Protein AF-A0A924G242-F1 (afdb_monomer_lite)

Structure (mmCIF, N/CA/C/O backbone):
data_AF-A0A924G242-F1
#
_entry.id   AF-A0A924G242-F1
#
loop_
_atom_site.group_PDB
_atom_site.id
_atom_site.type_symbol
_atom_site.label_atom_id
_atom_site.label_alt_id
_atom_site.label_comp_id
_atom_site.label_asym_id
_atom_site.label_entity_id
_atom_site.label_seq_id
_atom_site.pdbx_PDB_ins_code
_atom_site.Cartn_x
_atom_site.Cartn_y
_atom_site.Cartn_z
_atom_site.occupancy
_atom_site.B_iso_or_equiv
_atom_site.auth_seq_id
_atom_site.auth_comp_id
_atom_site.auth_asym_id
_atom_site.auth_atom_id
_atom_site.pdbx_PDB_model_num
ATOM 1 N N . MET A 1 1 ? 3.367 -0.342 -30.971 1.00 74.81 1 MET A N 1
ATOM 2 C CA . MET A 1 1 ? 3.360 -1.776 -31.344 1.00 74.81 1 MET A CA 1
ATOM 3 C C . MET A 1 1 ? 4.493 -2.008 -32.335 1.00 74.81 1 MET A C 1
ATOM 5 O O . MET A 1 1 ? 4.622 -1.202 -33.246 1.00 74.81 1 MET A O 1
ATOM 9 N N . LYS A 1 2 ? 5.354 -3.013 -32.127 1.00 82.62 2 LYS A N 1
ATOM 10 C CA . LYS A 1 2 ? 6.437 -3.356 -33.070 1.00 82.62 2 LYS A CA 1
ATOM 11 C C . LYS A 1 2 ? 6.036 -4.606 -33.855 1.00 82.62 2 LYS A C 1
ATOM 13 O O . LYS A 1 2 ? 5.572 -5.564 -33.246 1.00 82.62 2 LYS A O 1
ATOM 18 N N . THR A 1 3 ? 6.225 -4.583 -35.172 1.00 89.19 3 THR A N 1
ATOM 19 C CA . THR A 1 3 ? 5.897 -5.698 -36.073 1.00 89.19 3 THR A CA 1
ATOM 20 C C . THR A 1 3 ? 7.187 -6.324 -36.588 1.00 89.19 3 THR A C 1
ATOM 22 O O . THR A 1 3 ? 8.049 -5.612 -37.097 1.00 89.19 3 THR A O 1
ATOM 25 N N . PHE A 1 4 ? 7.313 -7.645 -36.466 1.00 88.50 4 PHE A N 1
ATOM 26 C CA . PHE A 1 4 ? 8.456 -8.413 -36.963 1.00 88.50 4 PHE A CA 1
ATOM 27 C C . PHE A 1 4 ? 7.973 -9.349 -38.074 1.00 88.50 4 PHE A C 1
ATOM 29 O O . PHE A 1 4 ? 7.101 -10.182 -37.835 1.00 88.50 4 PHE A O 1
ATOM 36 N N . LEU A 1 5 ? 8.510 -9.199 -39.287 1.00 91.56 5 LEU A N 1
ATOM 37 C CA . LEU A 1 5 ? 8.152 -10.031 -40.439 1.00 91.56 5 LEU A CA 1
ATOM 38 C C . LEU A 1 5 ? 9.234 -11.084 -40.663 1.00 91.56 5 LEU A C 1
ATOM 40 O O . LEU A 1 5 ? 10.402 -10.738 -40.802 1.00 91.56 5 LEU A O 1
ATOM 44 N N . TYR A 1 6 ? 8.822 -12.352 -40.695 1.00 93.94 6 TYR A N 1
ATOM 45 C CA . TYR A 1 6 ? 9.687 -13.510 -40.948 1.00 93.94 6 TYR A CA 1
ATOM 46 C C . TYR A 1 6 ? 10.987 -13.536 -40.105 1.00 93.94 6 TYR A C 1
ATOM 48 O O . TYR A 1 6 ? 12.071 -13.652 -40.674 1.00 93.94 6 TYR A O 1
ATOM 56 N N . PRO A 1 7 ? 10.923 -13.418 -38.760 1.00 91.00 7 PRO A N 1
ATOM 57 C CA . PRO A 1 7 ? 12.126 -13.443 -37.933 1.00 91.00 7 PRO A CA 1
ATOM 58 C C . PRO A 1 7 ? 12.806 -14.816 -37.971 1.00 91.00 7 PRO A C 1
ATOM 60 O O . PRO A 1 7 ? 12.136 -15.856 -37.916 1.00 91.00 7 PRO A O 1
ATOM 63 N N . ASP A 1 8 ? 14.140 -14.819 -37.991 1.00 95.19 8 ASP A N 1
ATOM 64 C CA . ASP A 1 8 ? 14.934 -16.042 -37.902 1.00 95.19 8 ASP A CA 1
ATOM 65 C C . ASP A 1 8 ? 14.599 -16.811 -36.616 1.00 95.19 8 ASP A C 1
ATOM 67 O O . ASP A 1 8 ? 14.425 -16.232 -35.541 1.00 95.19 8 ASP A O 1
ATOM 71 N N . LYS A 1 9 ? 14.584 -18.150 -36.690 1.00 91.88 9 LYS A N 1
ATOM 72 C CA . LYS A 1 9 ? 14.277 -19.015 -35.531 1.00 91.88 9 LYS A CA 1
ATOM 73 C C . LYS A 1 9 ? 15.186 -18.757 -34.325 1.00 91.88 9 LYS A C 1
ATOM 75 O O . LYS A 1 9 ? 14.766 -18.957 -33.188 1.00 91.88 9 LYS A O 1
ATOM 80 N N . LYS A 1 10 ? 16.419 -18.302 -34.567 1.00 95.31 10 LYS A N 1
ATOM 81 C CA . LYS A 1 10 ? 17.391 -17.946 -33.523 1.00 95.31 10 LYS A CA 1
ATOM 82 C C . LYS A 1 10 ? 16.924 -16.761 -32.659 1.00 95.31 10 LYS A C 1
ATOM 84 O O . LYS A 1 10 ? 17.249 -16.715 -31.477 1.00 95.31 10 LYS A O 1
ATOM 89 N N . ASP A 1 11 ? 16.106 -15.864 -33.217 1.00 92.56 11 ASP A N 1
ATOM 90 C CA . ASP A 1 11 ? 15.672 -14.621 -32.569 1.00 92.56 11 ASP A CA 1
ATOM 91 C C . ASP A 1 11 ? 14.348 -14.780 -31.804 1.00 92.56 11 ASP A C 1
ATOM 93 O O . ASP A 1 11 ? 13.988 -13.933 -30.985 1.00 92.56 11 ASP A O 1
ATOM 97 N N . TRP A 1 12 ? 13.621 -15.886 -32.003 1.00 92.88 12 TRP A N 1
ATOM 98 C CA . TRP A 1 12 ? 12.311 -16.120 -31.377 1.00 92.88 12 TRP A CA 1
ATOM 99 C C . TRP A 1 12 ? 12.376 -16.074 -29.853 1.00 92.88 12 TRP A C 1
ATOM 101 O O . TRP A 1 12 ? 11.507 -15.485 -29.212 1.00 92.88 12 TRP A O 1
ATOM 111 N N . LYS A 1 13 ? 13.434 -16.648 -29.264 1.00 92.94 13 LYS A N 1
ATOM 112 C CA . LYS A 1 13 ? 13.615 -16.645 -27.808 1.00 92.94 13 LYS A CA 1
ATOM 113 C C . LYS A 1 13 ? 13.725 -15.227 -27.255 1.00 92.94 13 LYS A C 1
ATOM 115 O O . LYS A 1 13 ? 13.276 -15.017 -26.138 1.00 92.94 13 LYS A O 1
ATOM 120 N N . LEU A 1 14 ? 14.312 -14.291 -28.006 1.00 90.50 14 LEU A N 1
ATOM 121 C CA . LEU A 1 14 ? 14.451 -12.887 -27.617 1.00 90.50 14 LEU A CA 1
ATOM 122 C C . LEU A 1 14 ? 13.131 -12.121 -27.797 1.00 90.50 14 LEU A C 1
ATOM 124 O O . LEU A 1 14 ? 12.724 -11.385 -26.905 1.00 90.50 14 LEU A O 1
ATOM 128 N N . LEU A 1 15 ? 12.439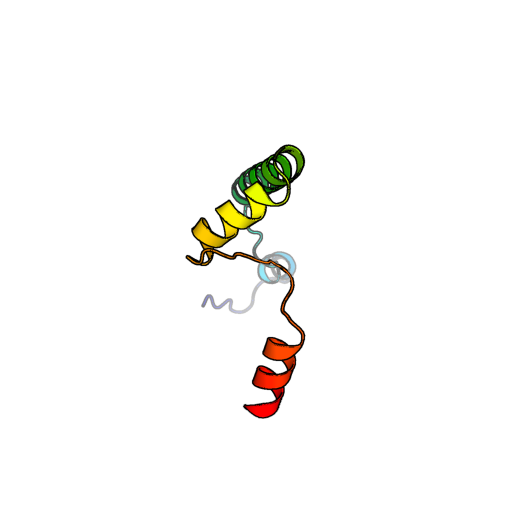 -12.324 -28.922 1.00 90.94 15 LEU A N 1
ATOM 129 C CA . LEU A 1 15 ? 11.174 -11.641 -29.231 1.00 90.94 15 LEU A CA 1
ATOM 130 C C . LEU A 1 15 ? 10.035 -12.014 -28.274 1.00 90.94 15 LEU A C 1
ATOM 132 O O . LEU A 1 15 ? 9.155 -11.199 -28.014 1.00 90.94 15 LEU A O 1
ATOM 136 N N . LEU A 1 16 ? 10.057 -13.244 -27.759 1.00 90.62 16 LEU A N 1
ATOM 137 C CA . LEU A 1 16 ? 9.076 -13.753 -26.801 1.00 90.62 16 LEU A CA 1
ATOM 138 C C . LEU A 1 16 ? 9.417 -13.408 -25.345 1.00 90.62 16 LEU A C 1
ATOM 140 O O . LEU A 1 16 ? 8.659 -13.777 -24.446 1.00 90.62 16 LEU A O 1
ATOM 144 N N . GLN A 1 17 ? 10.546 -12.739 -25.076 1.00 90.50 17 GLN A N 1
ATOM 145 C CA . GLN A 1 17 ? 10.883 -12.370 -23.704 1.00 90.50 17 GLN A CA 1
ATOM 146 C C . GLN A 1 17 ? 9.882 -11.358 -23.173 1.00 90.50 17 GLN A C 1
ATOM 148 O O . GLN A 1 17 ? 9.574 -10.346 -23.805 1.00 90.50 17 GLN A O 1
ATOM 153 N N . ARG A 1 18 ? 9.408 -11.621 -21.957 1.00 89.81 18 ARG A N 1
ATOM 154 C CA . ARG A 1 18 ? 8.657 -10.627 -21.211 1.00 89.81 18 ARG A CA 1
ATOM 155 C C . ARG A 1 18 ? 9.619 -9.497 -20.832 1.00 89.81 18 ARG A C 1
ATOM 157 O O . ARG A 1 18 ? 10.711 -9.800 -20.349 1.00 89.81 18 ARG A O 1
ATOM 164 N N . PRO A 1 19 ? 9.246 -8.224 -21.036 1.00 84.25 19 PRO A N 1
ATOM 165 C CA . PRO A 1 19 ? 10.074 -7.114 -20.593 1.00 84.25 19 PRO A CA 1
ATOM 166 C C . PRO A 1 19 ? 10.329 -7.233 -19.090 1.00 84.25 19 PRO A C 1
ATOM 168 O O . PRO A 1 19 ? 9.409 -7.482 -18.308 1.00 84.25 19 PRO A O 1
ATOM 171 N N . ILE A 1 20 ? 11.596 -7.085 -18.719 1.00 80.62 20 ILE A N 1
ATOM 172 C CA . ILE A 1 20 ? 12.040 -7.069 -17.331 1.00 80.62 20 ILE A CA 1
ATOM 173 C C . ILE A 1 20 ? 12.078 -5.603 -16.910 1.00 80.62 20 ILE A C 1
ATOM 175 O O . ILE A 1 20 ? 12.612 -4.762 -17.633 1.00 80.62 20 ILE A O 1
ATOM 179 N N . PHE A 1 21 ? 11.483 -5.300 -15.764 1.00 77.44 21 PHE A N 1
ATOM 180 C CA . PHE A 1 21 ? 11.551 -3.973 -15.169 1.00 77.44 21 PHE A CA 1
ATOM 181 C C . PHE A 1 21 ? 12.744 -3.911 -14.219 1.00 77.44 21 PHE A C 1
ATOM 183 O O 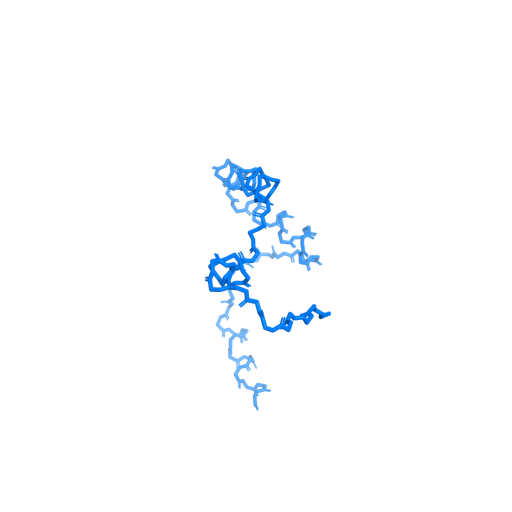. PHE A 1 21 ? 13.027 -4.883 -13.521 1.00 77.44 21 PHE A O 1
ATOM 190 N N . ASP A 1 22 ? 13.433 -2.774 -14.189 1.00 77.00 22 ASP A N 1
ATOM 191 C CA . ASP A 1 22 ? 14.432 -2.507 -13.160 1.00 77.00 22 ASP A CA 1
ATOM 192 C C . ASP A 1 22 ? 13.713 -2.257 -11.826 1.00 77.00 22 ASP A C 1
ATOM 194 O O . ASP A 1 22 ? 12.973 -1.283 -11.670 1.00 77.00 22 ASP A O 1
ATOM 198 N N . THR A 1 23 ? 13.881 -3.183 -10.881 1.00 82.56 23 THR A N 1
ATOM 199 C CA . THR A 1 23 ? 13.191 -3.175 -9.586 1.00 82.56 23 THR A CA 1
ATOM 200 C C . THR A 1 23 ? 14.044 -2.616 -8.451 1.00 82.56 23 THR A C 1
ATOM 202 O O . THR A 1 23 ? 13.581 -2.629 -7.312 1.00 82.56 23 THR A O 1
ATOM 205 N N . VAL A 1 24 ? 15.260 -2.121 -8.714 1.00 84.38 24 VAL A N 1
ATOM 206 C CA . VAL A 1 24 ? 16.178 -1.671 -7.648 1.00 84.38 24 VAL A CA 1
ATOM 207 C C . VAL A 1 24 ? 15.559 -0.531 -6.837 1.00 84.38 24 VAL A C 1
ATOM 209 O O . VAL A 1 24 ? 15.442 -0.623 -5.616 1.00 84.38 24 VAL A O 1
ATOM 212 N N . SER A 1 25 ? 15.048 0.497 -7.519 1.00 82.50 25 SER A N 1
ATOM 213 C CA . SER A 1 25 ? 14.399 1.641 -6.857 1.00 82.50 25 SER A CA 1
ATOM 214 C C . SER A 1 25 ? 13.113 1.264 -6.110 1.00 82.50 25 SER A C 1
ATOM 216 O O . SER A 1 25 ? 12.772 1.872 -5.094 1.00 82.50 25 SER A O 1
ATOM 218 N N . LEU A 1 26 ? 12.390 0.246 -6.589 1.00 87.88 26 LEU A N 1
ATOM 219 C CA . LEU A 1 26 ? 11.212 -0.284 -5.905 1.00 87.88 26 LEU A CA 1
ATOM 220 C C . LEU A 1 26 ? 11.620 -1.000 -4.615 1.00 87.88 26 LEU A C 1
ATOM 222 O O . LEU A 1 26 ? 10.989 -0.813 -3.577 1.00 87.88 26 LEU A O 1
ATOM 226 N N . GLN A 1 27 ? 12.689 -1.789 -4.669 1.00 90.81 27 GLN A N 1
ATOM 227 C CA . GLN A 1 27 ? 13.163 -2.574 -3.538 1.00 90.81 27 GLN A CA 1
ATOM 228 C C . GLN A 1 27 ? 13.663 -1.693 -2.389 1.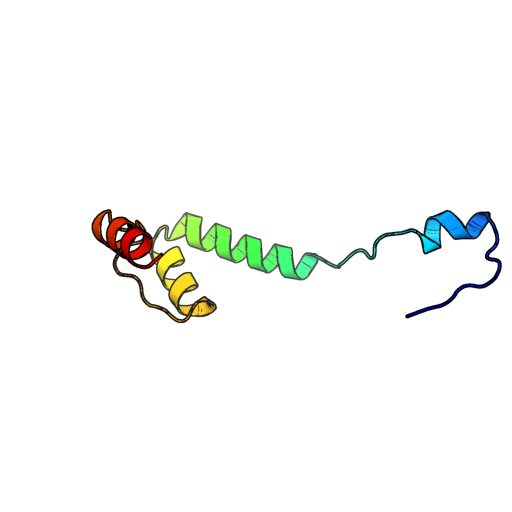00 90.81 27 GLN A C 1
ATOM 230 O O . GLN A 1 27 ? 13.369 -1.988 -1.230 1.00 90.81 27 GLN A O 1
ATOM 235 N N . GLU A 1 28 ? 14.344 -0.587 -2.697 1.00 92.75 28 GLU A N 1
ATOM 236 C CA . GLU A 1 28 ? 14.736 0.413 -1.697 1.00 92.75 28 GLU A CA 1
ATOM 237 C C . GLU A 1 28 ? 13.514 0.991 -0.976 1.00 92.75 28 GLU A C 1
ATOM 239 O O . GLU A 1 28 ? 13.448 0.951 0.253 1.00 92.75 28 GLU A O 1
ATOM 244 N N . LYS A 1 29 ? 12.501 1.439 -1.731 1.00 91.88 29 LYS A N 1
ATOM 245 C CA . LYS A 1 29 ? 11.263 1.997 -1.161 1.00 91.88 29 LYS A CA 1
ATOM 246 C C . LYS A 1 29 ? 10.527 0.992 -0.278 1.00 91.88 29 LYS A C 1
ATOM 248 O O . LYS A 1 29 ? 10.123 1.337 0.829 1.00 91.88 29 LYS A O 1
ATOM 253 N N . VAL A 1 30 ? 10.378 -0.249 -0.741 1.00 94.12 30 VAL A N 1
ATOM 254 C CA . VAL A 1 30 ? 9.721 -1.316 0.030 1.00 94.12 30 VAL A CA 1
ATOM 255 C C . VAL A 1 30 ? 10.488 -1.600 1.322 1.00 94.12 30 VAL A C 1
ATOM 257 O O . VAL A 1 30 ? 9.880 -1.699 2.385 1.00 94.12 30 VAL A O 1
ATOM 260 N N . SER A 1 31 ? 11.819 -1.675 1.257 1.00 95.06 31 SER A N 1
ATOM 261 C CA . SER A 1 31 ? 12.663 -1.889 2.438 1.00 95.06 31 SER A CA 1
ATOM 262 C C . SER A 1 31 ? 12.497 -0.772 3.472 1.00 95.06 31 SER A C 1
ATOM 264 O O . SER A 1 31 ? 12.387 -1.048 4.668 1.00 95.06 31 SER A O 1
ATOM 266 N N . THR A 1 32 ? 12.419 0.488 3.032 1.00 95.44 32 THR A N 1
ATOM 267 C CA . THR A 1 32 ? 12.152 1.624 3.925 1.00 95.44 32 THR A CA 1
ATOM 268 C C . THR A 1 32 ? 10.804 1.488 4.627 1.00 95.44 32 THR A C 1
ATOM 270 O O . THR A 1 32 ? 10.765 1.590 5.850 1.00 95.44 32 THR A O 1
ATOM 273 N N . VAL A 1 33 ? 9.725 1.200 3.889 1.00 96.25 33 VAL A N 1
ATOM 274 C CA . VAL A 1 33 ? 8.377 1.047 4.468 1.00 96.25 33 VAL A CA 1
ATOM 275 C C . VAL A 1 33 ? 8.336 -0.106 5.472 1.00 96.25 33 VAL A C 1
ATOM 277 O O . VAL A 1 33 ? 7.850 0.064 6.586 1.00 96.25 33 VAL A O 1
ATOM 280 N N . LEU A 1 34 ? 8.900 -1.266 5.125 1.00 97.00 34 LEU A N 1
ATOM 281 C CA . LEU A 1 34 ? 8.927 -2.427 6.021 1.00 97.00 34 LEU A CA 1
ATOM 282 C C . LEU A 1 34 ? 9.720 -2.159 7.304 1.00 97.00 34 LEU A C 1
ATOM 284 O O . LEU A 1 34 ? 9.310 -2.589 8.381 1.00 97.00 34 LEU A O 1
ATOM 288 N N . ASN A 1 35 ? 10.845 -1.446 7.209 1.00 97.62 35 ASN A N 1
ATOM 289 C CA . ASN A 1 35 ? 11.617 -1.059 8.387 1.00 97.62 35 ASN A CA 1
ATOM 290 C C . ASN A 1 35 ? 10.870 -0.039 9.255 1.00 97.62 35 ASN A C 1
ATOM 292 O O . ASN A 1 35 ? 10.911 -0.164 10.477 1.00 97.62 35 ASN A O 1
ATOM 296 N N . ASP A 1 36 ? 10.170 0.924 8.647 1.00 97.44 36 ASP A N 1
ATOM 297 C CA . ASP A 1 36 ? 9.366 1.913 9.375 1.00 97.44 36 ASP A CA 1
ATOM 298 C C . ASP A 1 36 ? 8.220 1.224 10.136 1.00 97.44 36 ASP A C 1
ATOM 300 O O . ASP A 1 36 ? 8.063 1.427 11.337 1.00 97.44 36 ASP A O 1
ATOM 304 N N . VAL A 1 37 ? 7.503 0.301 9.482 1.00 97.38 37 VAL A N 1
ATOM 305 C CA . VAL A 1 37 ? 6.453 -0.518 10.118 1.00 97.38 37 VAL A CA 1
ATOM 306 C C . VAL A 1 37 ? 7.026 -1.405 11.223 1.00 97.38 37 VAL A C 1
ATOM 308 O O . VAL A 1 37 ? 6.428 -1.531 12.286 1.00 97.38 37 VAL A O 1
ATOM 311 N N . LYS A 1 38 ? 8.214 -1.986 11.034 1.00 97.06 38 LYS A N 1
ATOM 312 C CA . LYS A 1 38 ? 8.861 -2.793 12.079 1.00 97.06 38 LYS A CA 1
ATOM 313 C C . LYS A 1 38 ? 9.216 -1.973 13.325 1.00 97.06 38 LYS A C 1
ATOM 315 O O . LYS A 1 38 ? 9.205 -2.522 14.424 1.00 97.06 38 LYS A O 1
ATOM 320 N N . GLN A 1 39 ? 9.583 -0.704 13.160 1.00 97.62 39 GLN A N 1
ATOM 321 C CA . GLN A 1 39 ? 10.008 0.168 14.260 1.00 97.62 39 GLN A CA 1
ATOM 322 C C . GLN A 1 39 ? 8.832 0.867 14.948 1.00 97.62 39 GLN A C 1
ATOM 324 O O . GLN A 1 39 ? 8.833 0.985 16.171 1.00 97.62 39 GLN A O 1
ATOM 329 N N . HIS A 1 40 ? 7.841 1.314 14.177 1.00 96.06 40 HIS A N 1
ATOM 330 C CA . HIS A 1 40 ? 6.764 2.183 14.655 1.00 96.06 40 HIS A CA 1
ATOM 331 C C . HIS A 1 40 ? 5.377 1.522 14.627 1.00 96.06 40 HIS A C 1
ATOM 333 O O . HIS A 1 40 ? 4.407 2.126 15.086 1.00 96.06 40 HIS A O 1
ATOM 339 N N . GLY A 1 41 ? 5.269 0.292 14.115 1.00 94.88 41 GLY A N 1
ATOM 340 C CA . GLY A 1 41 ? 4.029 -0.482 14.077 1.00 94.88 41 GLY A CA 1
ATOM 341 C C . GLY A 1 41 ? 2.893 0.264 13.381 1.00 94.88 41 GLY A C 1
ATOM 342 O O . GLY A 1 41 ? 3.076 0.882 12.330 1.00 94.88 41 GLY A O 1
ATOM 343 N N . ASP A 1 42 ? 1.729 0.246 14.018 1.00 95.06 42 ASP A N 1
ATOM 344 C CA . ASP A 1 42 ? 0.488 0.850 13.532 1.00 95.06 42 ASP A CA 1
ATOM 345 C C . ASP A 1 42 ? 0.604 2.352 13.244 1.00 95.06 42 ASP A C 1
ATOM 347 O O . ASP A 1 42 ? -0.030 2.855 12.318 1.00 95.06 42 ASP A O 1
ATOM 351 N N . ALA A 1 43 ? 1.462 3.081 13.965 1.00 94.62 43 ALA A N 1
ATOM 352 C CA . ALA A 1 43 ? 1.673 4.505 13.707 1.00 94.62 43 ALA A CA 1
ATOM 353 C C . ALA A 1 43 ? 2.263 4.757 12.307 1.00 94.62 43 ALA A C 1
ATOM 355 O O . ALA A 1 43 ? 1.868 5.711 11.632 1.00 94.62 43 ALA A O 1
ATOM 356 N N . ALA A 1 44 ? 3.163 3.884 11.835 1.00 96.19 44 ALA A N 1
ATOM 357 C CA . ALA A 1 44 ? 3.665 3.954 10.462 1.00 96.19 44 ALA A CA 1
ATOM 358 C C . ALA A 1 44 ? 2.564 3.623 9.449 1.00 96.19 44 ALA A C 1
ATOM 360 O O . ALA A 1 44 ? 2.483 4.270 8.407 1.00 96.19 44 ALA A O 1
ATOM 361 N N . ILE A 1 45 ? 1.687 2.665 9.760 1.00 95.12 45 ILE A N 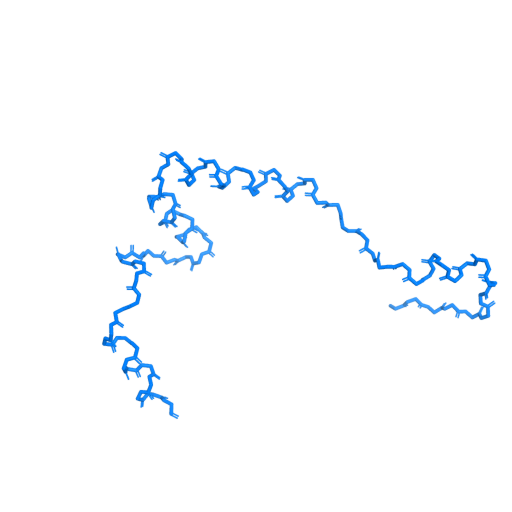1
ATOM 362 C CA . ILE A 1 45 ? 0.570 2.293 8.883 1.00 95.12 45 ILE A CA 1
ATOM 363 C C . ILE A 1 45 ? -0.400 3.473 8.721 1.00 95.12 45 ILE A C 1
ATOM 365 O O . ILE A 1 45 ? -0.728 3.817 7.584 1.00 95.12 45 ILE A O 1
ATOM 369 N N . LYS A 1 46 ? -0.783 4.162 9.811 1.00 95.44 46 LYS A N 1
ATOM 370 C CA . LYS A 1 46 ? -1.623 5.378 9.731 1.00 95.44 46 LYS A CA 1
ATOM 371 C C . LYS A 1 46 ? -0.977 6.454 8.865 1.00 95.44 46 LYS A C 1
ATOM 373 O O . LYS A 1 46 ? -1.594 6.948 7.928 1.00 95.44 46 LYS A O 1
ATOM 378 N N . LYS A 1 47 ? 0.302 6.747 9.120 1.00 95.44 47 LYS A N 1
ATOM 379 C CA . LYS A 1 47 ? 1.087 7.722 8.349 1.00 95.44 47 LYS A CA 1
ATOM 380 C C . LYS A 1 47 ? 1.101 7.405 6.852 1.00 95.44 47 LYS A C 1
ATOM 382 O O . LYS A 1 47 ? 0.933 8.309 6.038 1.00 95.44 47 LYS A O 1
ATOM 387 N N . TYR A 1 48 ? 1.328 6.147 6.475 1.00 96.19 48 TYR A N 1
ATOM 388 C CA . TYR A 1 48 ? 1.367 5.766 5.063 1.00 96.19 48 TYR A CA 1
ATOM 389 C C . TYR A 1 48 ? -0.018 5.764 4.413 1.00 96.19 48 TYR A C 1
ATOM 391 O O . TYR A 1 48 ? -0.122 6.157 3.254 1.00 96.19 48 TYR A O 1
ATOM 399 N N . THR A 1 49 ? -1.067 5.410 5.156 1.00 95.75 49 THR A N 1
ATOM 400 C CA . THR A 1 49 ? -2.459 5.514 4.687 1.00 95.75 49 THR A CA 1
ATOM 401 C C . THR A 1 49 ? -2.810 6.974 4.386 1.00 95.75 49 THR A C 1
ATOM 403 O O . THR A 1 49 ? -3.236 7.297 3.280 1.00 95.75 49 THR A O 1
ATOM 406 N N . ALA A 1 50 ? -2.490 7.893 5.299 1.00 95.62 50 ALA A N 1
ATOM 407 C CA . ALA A 1 50 ? -2.663 9.327 5.077 1.00 95.62 50 ALA A CA 1
ATOM 408 C C . ALA A 1 50 ? -1.838 9.853 3.893 1.00 95.62 50 ALA A C 1
ATOM 410 O O . ALA A 1 50 ? -2.288 10.713 3.140 1.00 95.62 50 ALA A O 1
ATOM 411 N N . GLN A 1 51 ? -0.626 9.332 3.696 1.00 95.19 51 GLN A N 1
ATOM 412 C CA . GLN A 1 51 ? 0.249 9.771 2.612 1.00 95.19 51 GLN A CA 1
ATOM 413 C C . GLN A 1 51 ? -0.213 9.299 1.226 1.00 95.19 51 GLN A C 1
ATOM 415 O O . GLN A 1 51 ? -0.126 10.070 0.269 1.00 95.19 51 GLN A O 1
ATOM 420 N N . PHE A 1 52 ? -0.606 8.031 1.093 1.00 95.38 52 PHE A N 1
ATOM 421 C CA . PHE A 1 52 ? -0.881 7.413 -0.207 1.00 95.38 52 PHE A CA 1
ATOM 422 C C . PHE A 1 52 ? -2.364 7.414 -0.566 1.00 95.38 52 PHE A C 1
ATOM 424 O O . PHE A 1 52 ? -2.695 7.676 -1.722 1.00 95.38 52 PHE A O 1
ATOM 431 N N . ASP A 1 53 ? -3.230 7.192 0.421 1.00 95.19 53 ASP A N 1
ATOM 432 C CA . ASP A 1 53 ? -4.680 7.108 0.240 1.00 95.19 53 ASP A CA 1
ATOM 433 C C . ASP A 1 53 ? -5.385 8.422 0.622 1.00 95.19 53 ASP A C 1
ATOM 435 O O . ASP A 1 53 ? -6.568 8.599 0.340 1.00 95.19 53 ASP A O 1
ATOM 439 N N . VAL A 1 54 ? -4.643 9.382 1.196 1.00 95.06 54 VAL A N 1
ATOM 440 C CA . VAL A 1 54 ? -5.116 10.740 1.532 1.00 95.06 54 VAL A CA 1
ATOM 441 C C . VAL A 1 54 ? -6.299 10.715 2.511 1.00 95.06 54 VAL A C 1
ATOM 443 O O . VAL A 1 54 ? -7.204 11.546 2.453 1.00 95.06 54 VAL A O 1
ATOM 446 N N . VAL A 1 55 ? -6.282 9.748 3.432 1.00 94.12 55 VAL A N 1
ATOM 447 C CA . VAL A 1 55 ? -7.294 9.568 4.478 1.00 94.12 55 VAL A CA 1
ATOM 448 C C . VAL A 1 55 ? -6.638 9.307 5.831 1.00 94.12 55 VAL A C 1
ATOM 450 O O . VAL A 1 55 ? -5.656 8.574 5.934 1.00 94.12 55 VAL A O 1
ATOM 453 N N . GLU A 1 56 ? -7.198 9.907 6.876 1.00 92.81 56 GLU A N 1
ATOM 454 C CA . GLU A 1 56 ? -6.821 9.644 8.263 1.00 92.81 56 GLU A CA 1
ATOM 455 C C . GLU A 1 56 ? -7.797 8.616 8.844 1.00 92.81 56 GLU A C 1
ATOM 457 O O . GLU A 1 56 ? -9.009 8.827 8.802 1.00 92.81 56 GLU A O 1
ATOM 462 N N . LEU A 1 57 ? -7.275 7.497 9.355 1.00 89.25 57 LEU A N 1
ATOM 463 C CA . LEU A 1 57 ? -8.079 6.420 9.937 1.00 89.25 57 LEU A CA 1
ATOM 464 C C . LEU A 1 57 ? -7.930 6.372 11.459 1.00 89.25 57 LEU A C 1
ATOM 466 O O . LEU A 1 57 ? -6.817 6.325 12.005 1.00 89.25 57 LEU A O 1
ATOM 470 N N . ASP A 1 58 ? -9.066 6.293 12.144 1.00 87.19 58 ASP A N 1
ATOM 471 C CA . ASP A 1 58 ? -9.115 6.055 13.585 1.00 87.19 58 ASP A CA 1
ATOM 472 C C . ASP A 1 58 ? -8.886 4.573 13.906 1.00 87.19 58 ASP A C 1
ATOM 474 O O . ASP A 1 58 ? -8.015 4.260 14.723 1.00 87.19 58 ASP A O 1
ATOM 478 N N . ASP A 1 59 ? -9.540 3.681 13.159 1.00 91.06 59 ASP A N 1
ATOM 479 C CA . ASP A 1 59 ? -9.419 2.228 13.269 1.00 91.06 59 ASP A CA 1
ATOM 480 C C . ASP A 1 59 ? -9.059 1.585 11.923 1.00 91.06 59 ASP A C 1
ATOM 482 O O . ASP A 1 59 ? -9.439 2.058 10.853 1.00 91.0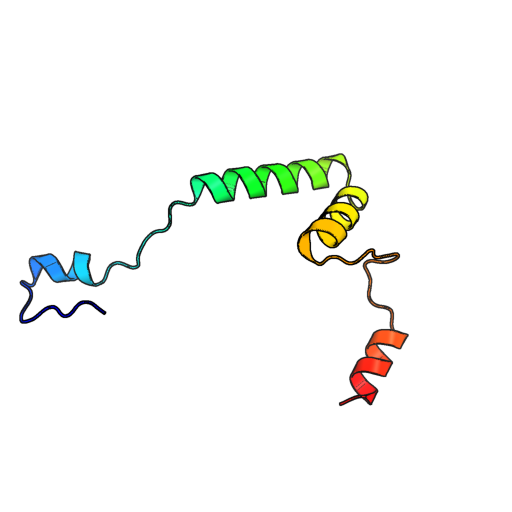6 59 ASP A O 1
ATOM 486 N N . PHE A 1 60 ? -8.303 0.486 11.973 1.00 91.19 60 PHE A N 1
ATOM 487 C CA . PHE A 1 60 ? -7.941 -0.291 10.777 1.00 91.19 60 PHE A CA 1
ATOM 488 C C . PHE A 1 60 ? -8.927 -1.414 10.472 1.00 91.19 60 PHE A C 1
ATOM 490 O O . PHE A 1 60 ? -8.964 -1.933 9.357 1.00 91.19 60 PHE A O 1
ATOM 497 N N . VAL A 1 61 ? -9.654 -1.860 11.496 1.00 94.38 61 VAL A N 1
ATOM 498 C CA . VAL A 1 61 ? -10.605 -2.957 11.381 1.00 94.38 61 VAL A CA 1
ATOM 499 C C . VAL A 1 61 ? -11.941 -2.356 10.999 1.00 94.38 61 VAL A C 1
ATOM 501 O O . VAL A 1 61 ? -12.485 -1.547 11.742 1.00 94.38 61 VAL A O 1
ATOM 504 N N . VAL A 1 62 ? -12.462 -2.783 9.854 1.00 94.62 62 VAL A N 1
ATOM 505 C CA . VAL A 1 62 ? -13.816 -2.431 9.431 1.00 94.62 62 VAL A CA 1
ATOM 506 C C . VAL A 1 62 ? -14.802 -3.001 10.448 1.00 94.62 62 VAL A C 1
ATOM 508 O O . VAL A 1 62 ? -14.732 -4.185 10.801 1.00 94.62 62 VAL A O 1
ATOM 511 N N . SER A 1 63 ? -15.692 -2.151 10.939 1.00 95.69 63 SER A N 1
ATOM 512 C CA . SER A 1 63 ? -16.717 -2.525 11.904 1.00 95.69 63 SER A CA 1
ATOM 513 C C . SER A 1 63 ? -17.785 -3.417 11.269 1.00 95.69 63 SER A C 1
ATOM 515 O O . SER A 1 63 ? -18.003 -3.419 10.057 1.00 95.69 63 SER A O 1
ATOM 517 N N . GLN A 1 64 ? -18.477 -4.189 12.108 1.00 96.44 64 GLN A N 1
ATOM 518 C CA . GLN A 1 64 ? -19.579 -5.033 11.650 1.00 96.44 64 GLN A CA 1
ATOM 519 C C . GLN A 1 64 ? -20.708 -4.196 11.023 1.00 96.44 64 GLN A C 1
ATOM 521 O O . GLN A 1 64 ? -21.260 -4.597 10.001 1.00 96.44 64 GLN A O 1
ATOM 526 N N . ASP A 1 65 ? -20.985 -3.018 11.583 1.00 95.94 65 ASP A N 1
ATOM 527 C CA . ASP A 1 65 ? -22.020 -2.105 11.095 1.00 95.94 65 ASP A CA 1
ATOM 528 C C . ASP A 1 65 ? -21.706 -1.599 9.674 1.00 95.94 65 ASP A C 1
ATOM 530 O O . ASP A 1 65 ? -22.580 -1.621 8.809 1.00 95.94 65 ASP A O 1
ATOM 534 N N . GLU A 1 66 ? -20.449 -1.228 9.392 1.00 95.06 66 GLU A N 1
ATOM 535 C CA . GLU A 1 66 ? -20.010 -0.818 8.045 1.00 95.06 66 GLU A CA 1
ATOM 536 C C . GLU A 1 66 ? -20.158 -1.951 7.020 1.00 95.06 66 GLU A C 1
ATOM 538 O O . GLU A 1 66 ? -20.521 -1.718 5.864 1.00 95.06 66 GLU A O 1
ATOM 543 N N . ILE A 1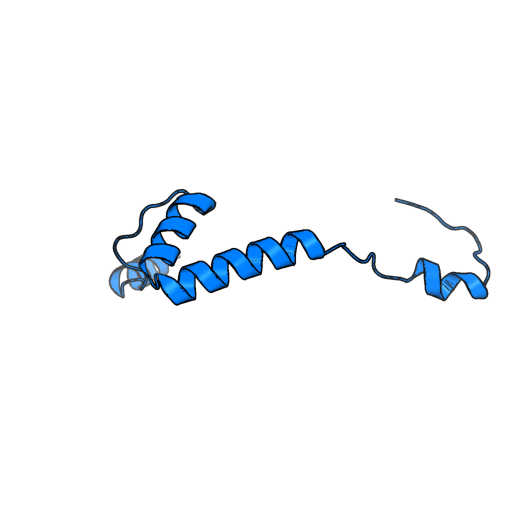 67 ? -19.901 -3.197 7.434 1.00 96.75 67 ILE A N 1
ATOM 544 C CA . ILE A 1 67 ? -20.097 -4.372 6.576 1.00 96.75 67 ILE A CA 1
ATOM 545 C C . ILE A 1 67 ? -21.588 -4.568 6.279 1.00 96.75 67 ILE A C 1
ATOM 547 O O . ILE A 1 67 ? -21.956 -4.828 5.132 1.00 96.75 67 ILE A O 1
ATOM 551 N N . GLU A 1 68 ? -22.453 -4.445 7.285 1.00 97.06 68 GLU A N 1
ATOM 552 C CA . GLU A 1 68 ? -23.904 -4.586 7.120 1.00 97.06 68 GLU A CA 1
ATOM 553 C C . GLU A 1 68 ? -24.492 -3.485 6.226 1.00 97.06 68 GLU A C 1
ATOM 555 O O . GLU A 1 68 ? -25.303 -3.785 5.344 1.00 97.06 68 GLU A O 1
ATOM 560 N N . GLU A 1 69 ? -24.028 -2.241 6.369 1.00 97.00 69 GLU A N 1
ATOM 561 C CA . GLU A 1 69 ? -24.394 -1.124 5.489 1.00 97.00 69 GLU A CA 1
ATOM 562 C C . GLU A 1 69 ? -23.962 -1.373 4.034 1.00 97.00 69 GLU A C 1
ATOM 564 O O . GLU A 1 69 ? -24.748 -1.190 3.095 1.00 97.00 69 GLU A O 1
ATOM 569 N N . ALA A 1 70 ? -22.733 -1.854 3.825 1.00 96.69 70 ALA A N 1
ATOM 570 C CA . ALA A 1 70 ? -22.232 -2.188 2.494 1.00 96.69 70 ALA A CA 1
ATOM 571 C C . ALA A 1 70 ? -23.045 -3.313 1.829 1.00 96.69 70 ALA A C 1
ATOM 573 O O . ALA A 1 70 ? -23.277 -3.274 0.623 1.00 96.69 70 ALA A O 1
ATOM 574 N N . VAL A 1 71 ? -23.519 -4.301 2.597 1.00 96.50 71 VAL A N 1
ATOM 575 C CA . VAL A 1 71 ? -24.384 -5.373 2.075 1.00 96.50 71 VAL A CA 1
ATOM 576 C C . VAL A 1 71 ? -25.787 -4.858 1.748 1.00 96.50 71 VAL A C 1
ATOM 578 O O . VAL A 1 71 ? -26.360 -5.265 0.740 1.00 96.50 71 VAL A O 1
ATOM 581 N N . ALA A 1 72 ? -26.346 -3.967 2.570 1.00 95.31 72 ALA A N 1
ATOM 582 C CA . ALA A 1 72 ? -27.682 -3.406 2.360 1.00 95.31 72 ALA A CA 1
ATOM 583 C C . ALA A 1 72 ? -27.770 -2.432 1.168 1.00 95.31 72 ALA A C 1
ATOM 585 O O . ALA A 1 72 ? -28.869 -2.161 0.684 1.00 95.31 72 ALA A O 1
ATOM 586 N N . SER A 1 73 ? -26.633 -1.899 0.709 1.00 89.38 73 SER A N 1
ATOM 587 C CA . SER A 1 73 ? -26.537 -0.973 -0.430 1.00 89.38 73 SER A CA 1
ATOM 588 C C . SER A 1 73 ? -26.304 -1.652 -1.792 1.00 89.38 73 SER A C 1
ATOM 590 O O . SER A 1 73 ? -26.159 -0.950 -2.797 1.00 89.38 73 SER A O 1
ATOM 592 N N . LEU A 1 74 ? -26.299 -2.992 -1.834 1.00 78.44 74 LEU A N 1
ATOM 593 C CA . LEU A 1 74 ? -26.260 -3.821 -3.052 1.00 78.44 74 LEU A CA 1
ATOM 594 C C . LEU A 1 74 ? -27.653 -4.028 -3.665 1.00 78.44 74 LEU A C 1
ATOM 596 O O . LEU A 1 74 ? -27.726 -4.046 -4.917 1.00 78.44 74 LEU A O 1
#

Sequence (74 aa):
MKTFLYPDKKDWKLLLQRPIFDTVSLQEKVSTVLNDVKQHGDAAIKKYTAQFDVVELDDFVVSQDEIEEAVASL

Secondary structure (DSSP, 8-state):
----SS--GGGHHHHTPPPPP--HHHHHHHHHHHHHHHHHTHHHHHHHHHHHT----S-SSPPHHHHHHHHHT-

pLDDT: mean 92.13, std 5.38, range [74.81, 97.62]

Foldseek 3Di:
DDDDDPDDPVCVVVVPDDDDDDCPVVVVVVVVLVVCCVVPPVVSVQVVCCVPVVDGDPDPDDDPVNVVVVVVVD

Radius of gyration: 22.88 Å; chains: 1; bounding box: 45×30×56 Å